Protein AF-A0A8T6JAP0-F1 (afdb_monomer)

Radius of gyration: 11.89 Å; Cα contacts (8 Å, |Δi|>4): 96; chains: 1; bounding box: 22×23×32 Å

Foldseek 3Di:
DDDAAEEEDEAQDPVSVVVQWDVPDVVTGGDDDDPDDDDFFGWHWYFYQHNVRDTDIDIDTDHD

Solvent-accessible surface area (backbone atoms only — not comparable to full-atom values): 4026 Å² total; per-residue (Å²): 133,82,78,59,53,79,46,75,48,79,23,78,42,70,66,54,42,59,73,28,52,36,82,89,40,87,99,48,44,71,67,75,94,72,89,72,89,80,54,64,68,43,53,30,37,37,42,39,27,45,59,86,70,54,77,44,82,42,80,48,58,37,85,112

pLDDT: mean 92.19, std 9.51, range [45.44, 97.38]

Mean predicted aligned error: 3.55 Å

Sequence (64 aa):
MSIPGFYSLVLEDADSLASAWLPFLEPGGLFVATRRDHFPGEQVVLLLQLPDGEKRSVAGSIAW

Structure (mmCIF, N/CA/C/O backbone):
data_AF-A0A8T6JAP0-F1
#
_entry.id   AF-A0A8T6JAP0-F1
#
loop_
_atom_site.group_PDB
_atom_site.id
_atom_site.type_symbol
_atom_site.label_atom_id
_atom_site.label_alt_id
_atom_site.label_comp_id
_atom_site.label_asym_id
_atom_site.label_entity_id
_atom_site.label_seq_id
_atom_site.pdbx_PDB_ins_code
_atom_site.Cartn_x
_atom_site.Cartn_y
_atom_site.Cartn_z
_atom_site.occupancy
_atom_site.B_iso_or_equiv
_atom_site.auth_seq_id
_atom_site.auth_comp_id
_atom_site.auth_asym_id
_atom_site.auth_atom_id
_atom_site.pdbx_PDB_model_num
ATOM 1 N N . MET A 1 1 ? 1.497 14.673 -20.803 1.00 45.44 1 MET A N 1
ATOM 2 C CA . MET A 1 1 ? 1.254 14.672 -19.345 1.00 45.44 1 MET A CA 1
ATOM 3 C C . MET A 1 1 ? 0.184 13.629 -19.092 1.00 45.44 1 MET A C 1
ATOM 5 O O . MET A 1 1 ? -0.968 13.879 -19.420 1.00 45.44 1 MET A O 1
ATOM 9 N N . SER A 1 2 ? 0.568 12.428 -18.662 1.00 54.72 2 SER A N 1
ATOM 10 C CA . SER A 1 2 ? -0.409 11.399 -18.291 1.00 54.72 2 SER A CA 1
ATOM 11 C C . SER A 1 2 ? -1.059 11.825 -16.980 1.00 54.72 2 SER A C 1
ATOM 13 O O . SER A 1 2 ? -0.359 12.246 -16.060 1.00 54.72 2 SER A O 1
ATOM 15 N N . ILE A 1 3 ? -2.388 11.811 -16.923 1.00 61.53 3 ILE A N 1
ATOM 16 C CA . ILE A 1 3 ? -3.128 12.133 -15.701 1.00 61.53 3 ILE A CA 1
ATOM 17 C C . ILE A 1 3 ? -2.803 11.027 -14.686 1.00 61.53 3 ILE A C 1
ATOM 19 O O . ILE A 1 3 ? -2.979 9.861 -15.043 1.00 61.53 3 ILE A O 1
ATOM 23 N N . PRO A 1 4 ? -2.329 11.348 -13.468 1.00 69.00 4 PRO A N 1
ATOM 24 C CA . PRO A 1 4 ? -2.056 10.335 -12.457 1.00 69.00 4 PRO A CA 1
ATOM 25 C C . PRO A 1 4 ? -3.304 9.495 -12.198 1.00 69.00 4 PRO A C 1
ATOM 27 O O . PRO A 1 4 ? -4.399 10.039 -12.020 1.00 69.00 4 PRO A O 1
ATOM 30 N N . GLY A 1 5 ? -3.149 8.172 -12.178 1.00 81.44 5 GLY A N 1
ATOM 31 C CA . GLY A 1 5 ? -4.235 7.278 -11.799 1.00 81.44 5 GLY A CA 1
ATOM 32 C C . GLY A 1 5 ? -4.680 7.568 -10.364 1.00 81.44 5 GLY A C 1
ATOM 33 O O . GLY A 1 5 ? -3.850 7.643 -9.459 1.00 81.44 5 GLY A O 1
ATOM 34 N N . PHE A 1 6 ? -5.986 7.739 -10.154 1.00 92.12 6 PHE A N 1
ATOM 35 C CA . PHE A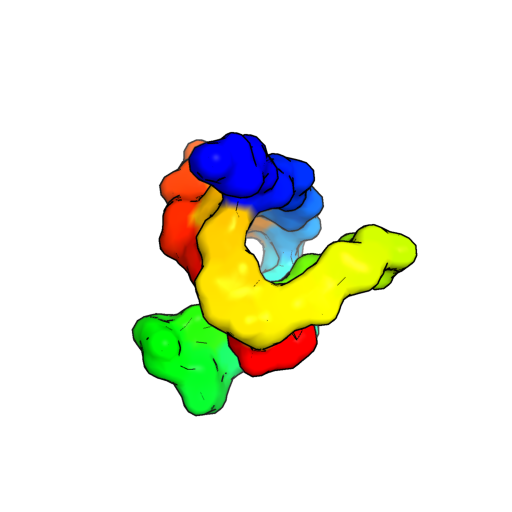 1 6 ? -6.569 7.886 -8.821 1.00 92.12 6 PHE A CA 1
ATOM 36 C C . PHE A 1 6 ? -7.088 6.538 -8.322 1.00 92.12 6 PHE A C 1
ATOM 38 O O . PHE A 1 6 ? -7.900 5.891 -8.995 1.00 92.12 6 PHE A O 1
ATOM 45 N N . TYR A 1 7 ? -6.641 6.156 -7.127 1.00 94.31 7 TYR A N 1
ATOM 46 C CA . TYR A 1 7 ? -7.049 4.947 -6.417 1.00 94.31 7 TYR A CA 1
ATOM 47 C C . TYR A 1 7 ? -7.649 5.296 -5.065 1.00 94.31 7 TYR A C 1
ATOM 49 O O . TYR A 1 7 ? -7.328 6.327 -4.477 1.00 94.31 7 TYR A O 1
ATOM 57 N N . SER A 1 8 ? -8.505 4.418 -4.552 1.00 94.69 8 SER A N 1
ATOM 58 C CA . SER A 1 8 ? -8.968 4.483 -3.173 1.00 94.69 8 SER A CA 1
ATOM 59 C C . SER A 1 8 ? -8.809 3.119 -2.525 1.00 94.69 8 SER A C 1
ATOM 61 O O . SER A 1 8 ? -9.135 2.102 -3.137 1.00 94.69 8 SER A O 1
ATOM 63 N N . LEU A 1 9 ? -8.292 3.117 -1.301 1.00 96.31 9 LEU A N 1
ATOM 64 C CA . LEU A 1 9 ? -8.145 1.934 -0.469 1.00 96.31 9 LEU A CA 1
ATOM 65 C C . LEU A 1 9 ? -8.690 2.260 0.919 1.00 96.31 9 LEU A C 1
ATOM 67 O O . LEU A 1 9 ? -8.301 3.260 1.523 1.00 96.31 9 LEU A O 1
ATOM 71 N N . VAL A 1 10 ? -9.586 1.412 1.411 1.00 97.06 10 VAL A N 1
ATOM 72 C CA . VAL A 1 10 ? -10.135 1.499 2.764 1.00 97.06 10 VAL A CA 1
ATOM 73 C C . VAL A 1 10 ? -9.653 0.278 3.529 1.00 97.06 10 VAL A C 1
ATOM 75 O O . VAL A 1 10 ? -9.832 -0.846 3.067 1.00 97.06 10 VAL A O 1
ATOM 78 N N . LEU A 1 11 ? -9.015 0.518 4.670 1.00 96.69 11 LEU A N 1
ATOM 79 C CA . LEU A 1 11 ? -8.526 -0.503 5.588 1.00 96.69 11 LEU A CA 1
ATOM 80 C C . LEU A 1 11 ? -9.279 -0.304 6.902 1.00 96.69 11 LEU A C 1
ATOM 82 O O . LEU A 1 11 ? -9.086 0.703 7.580 1.00 96.69 11 LEU A O 1
ATOM 86 N N . GLU A 1 12 ? -10.203 -1.214 7.201 1.00 95.12 12 GLU A N 1
ATOM 87 C CA . GLU A 1 12 ? -11.175 -1.062 8.292 1.00 95.12 12 GLU A CA 1
ATOM 88 C C . GLU A 1 12 ? -10.611 -1.505 9.650 1.00 95.12 12 GLU A C 1
ATOM 90 O O . GLU A 1 12 ? -11.077 -1.048 10.692 1.00 95.12 12 GLU A O 1
ATOM 95 N N . ASP A 1 13 ? -9.586 -2.360 9.648 1.00 96.62 13 ASP A N 1
ATOM 96 C CA . ASP A 1 13 ? -8.999 -2.961 10.845 1.00 96.62 13 ASP A CA 1
ATOM 97 C C . ASP A 1 13 ? -7.490 -3.252 10.694 1.00 96.62 13 ASP A C 1
ATOM 99 O O . ASP A 1 13 ? -6.857 -2.985 9.668 1.00 96.62 13 ASP A O 1
ATOM 103 N N . ALA A 1 14 ? -6.883 -3.773 11.763 1.00 95.75 14 ALA A N 1
ATOM 104 C CA . ALA A 1 14 ? -5.463 -4.113 11.779 1.00 95.75 14 ALA A CA 1
ATOM 105 C C . ALA A 1 14 ? -5.118 -5.272 10.828 1.00 95.75 14 ALA A C 1
ATOM 107 O O . ALA A 1 14 ? -4.029 -5.274 10.254 1.00 95.75 14 ALA A O 1
ATOM 108 N N . ASP A 1 15 ? -6.033 -6.224 10.633 1.00 97.38 15 ASP A N 1
ATOM 109 C CA . ASP A 1 15 ? -5.805 -7.405 9.798 1.00 97.38 15 ASP A CA 1
ATOM 110 C C . ASP A 1 15 ? -5.778 -7.036 8.308 1.00 97.38 15 ASP A C 1
ATOM 112 O O . ASP A 1 15 ? -4.864 -7.429 7.577 1.00 97.38 15 ASP A O 1
ATOM 116 N N . SER A 1 16 ? -6.720 -6.202 7.857 1.00 96.75 16 SER A N 1
ATOM 117 C CA . SER A 1 16 ? -6.735 -5.646 6.501 1.00 96.75 16 SER A CA 1
ATOM 118 C C . SER A 1 16 ? -5.485 -4.811 6.231 1.00 96.75 16 SER A C 1
ATOM 120 O O . SER A 1 16 ? -4.837 -5.014 5.200 1.00 96.75 16 SER A O 1
ATOM 122 N N . LEU A 1 17 ? -5.076 -3.951 7.173 1.00 95.75 17 LEU A N 1
ATOM 123 C CA . LEU A 1 17 ? -3.828 -3.194 7.064 1.00 95.75 17 LEU A CA 1
ATOM 124 C C . LEU A 1 17 ? -2.605 -4.109 6.956 1.00 95.75 17 LEU A C 1
ATOM 126 O O . LEU A 1 17 ? -1.786 -3.918 6.059 1.00 95.75 17 LEU A O 1
AT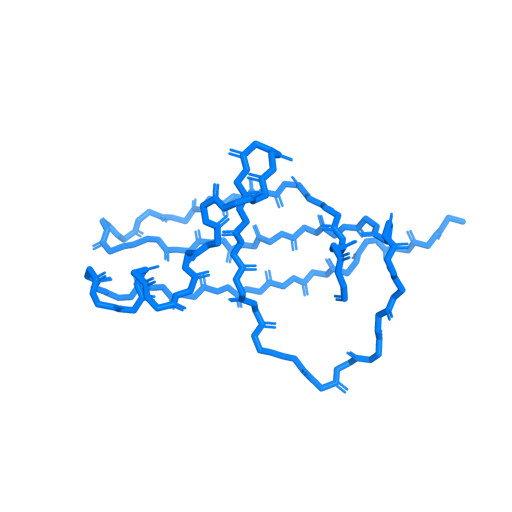OM 130 N N . ALA A 1 18 ? -2.494 -5.115 7.824 1.00 96.25 18 ALA A N 1
ATOM 131 C CA . ALA A 1 18 ? -1.382 -6.059 7.800 1.00 96.25 18 ALA A CA 1
ATOM 132 C C . ALA A 1 18 ? -1.320 -6.845 6.481 1.00 96.25 18 ALA A C 1
ATOM 134 O O . ALA A 1 18 ? -0.232 -7.056 5.951 1.00 96.25 18 ALA A O 1
ATOM 135 N N . SER A 1 19 ? -2.473 -7.231 5.924 1.00 96.81 19 SER A N 1
ATOM 136 C CA . SER A 1 19 ? -2.546 -7.962 4.651 1.00 96.81 19 SER A CA 1
ATOM 137 C C . SER A 1 19 ? -2.177 -7.112 3.429 1.00 96.81 19 SER A C 1
ATOM 139 O O . SER A 1 19 ? -1.671 -7.641 2.441 1.00 96.81 19 SER A O 1
ATOM 141 N N . ALA A 1 20 ? -2.419 -5.800 3.493 1.00 96.75 20 ALA A N 1
ATOM 142 C CA . ALA A 1 20 ? -2.105 -4.868 2.416 1.00 96.75 20 ALA A CA 1
ATOM 143 C C . ALA A 1 20 ? -0.681 -4.300 2.520 1.00 96.75 20 ALA A C 1
ATOM 145 O O . ALA A 1 20 ? -0.151 -3.807 1.527 1.00 96.75 20 ALA A O 1
ATOM 146 N N . TRP A 1 21 ? -0.063 -4.328 3.701 1.00 96.44 21 TRP A N 1
ATOM 147 C CA . TRP A 1 21 ? 1.234 -3.710 3.959 1.00 96.44 21 TRP A CA 1
ATOM 148 C C . TRP A 1 21 ? 2.402 -4.481 3.329 1.00 96.44 21 TRP A C 1
ATOM 150 O O . TRP A 1 21 ? 2.559 -5.686 3.517 1.00 96.44 21 TRP A O 1
ATOM 160 N N . LEU A 1 22 ? 3.270 -3.760 2.617 1.00 96.81 22 LEU A N 1
ATOM 161 C CA . LEU A 1 22 ? 4.469 -4.284 1.963 1.00 96.81 22 LEU A CA 1
ATOM 162 C C . LEU A 1 22 ? 5.721 -3.623 2.575 1.00 96.81 22 LEU A C 1
ATOM 164 O O . LEU A 1 22 ? 6.222 -2.636 2.032 1.00 96.81 22 LEU A O 1
ATOM 168 N N . PRO A 1 23 ? 6.248 -4.146 3.702 1.00 96.00 23 PRO A N 1
ATOM 169 C CA . PRO A 1 23 ? 7.337 -3.512 4.459 1.00 96.00 23 PRO A CA 1
ATOM 170 C C . PRO A 1 23 ? 8.694 -3.514 3.747 1.00 96.00 23 PRO A C 1
ATOM 172 O O . PRO A 1 23 ? 9.595 -2.791 4.151 1.00 96.00 23 PRO A O 1
A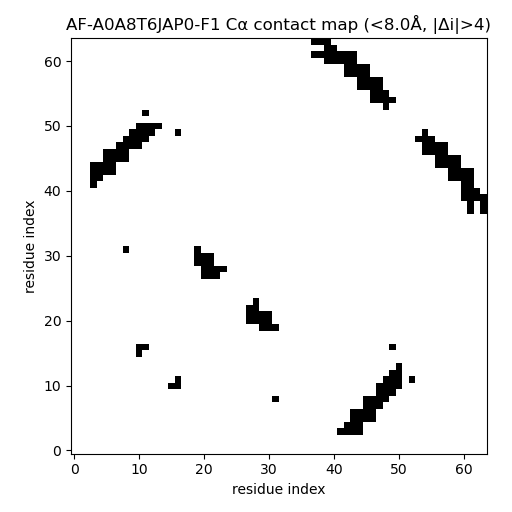TOM 175 N N . PHE A 1 24 ? 8.871 -4.369 2.741 1.00 95.19 24 PHE A N 1
ATOM 176 C CA . PHE A 1 24 ? 10.142 -4.547 2.035 1.00 95.19 24 PHE A CA 1
ATOM 177 C C . PHE A 1 24 ? 10.375 -3.504 0.931 1.00 95.19 24 PHE A C 1
ATOM 179 O O . PHE A 1 24 ? 11.444 -3.489 0.326 1.00 95.19 24 PHE A O 1
ATOM 186 N N . LEU A 1 25 ? 9.378 -2.665 0.637 1.00 94.88 25 LEU A N 1
ATOM 187 C CA . LEU A 1 25 ? 9.524 -1.516 -0.251 1.00 94.88 25 LEU A CA 1
ATOM 188 C C . LEU A 1 25 ? 10.003 -0.307 0.560 1.00 94.88 25 LEU A C 1
ATOM 190 O O . LEU A 1 25 ? 9.607 -0.141 1.708 1.00 94.88 25 LEU A O 1
ATOM 194 N N . GLU A 1 26 ? 10.812 0.565 -0.039 1.00 92.25 26 GLU A N 1
ATOM 195 C CA . GLU A 1 26 ? 11.238 1.834 0.566 1.00 92.25 26 GLU A CA 1
ATOM 196 C C . GLU A 1 26 ? 10.485 2.997 -0.103 1.00 92.25 26 GLU A C 1
ATOM 198 O O . GLU A 1 26 ? 10.482 3.075 -1.334 1.00 92.25 26 GLU A O 1
ATOM 203 N N .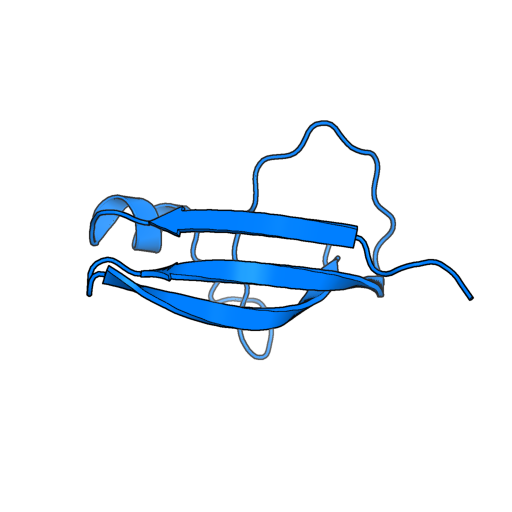 PRO A 1 27 ? 9.830 3.9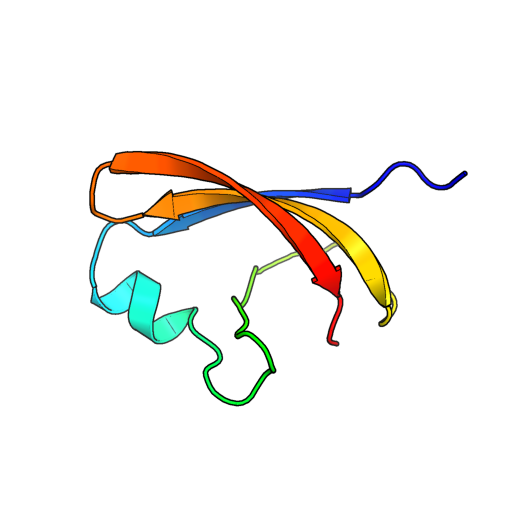08 0.648 1.00 88.38 27 PRO A N 1
ATOM 204 C CA . PRO A 1 27 ? 9.737 4.017 2.115 1.00 88.38 27 PRO A CA 1
ATOM 205 C C . PRO A 1 27 ? 8.675 3.100 2.764 1.00 88.38 27 PRO A C 1
ATOM 207 O O . PRO A 1 27 ? 8.410 3.201 3.961 1.00 88.38 27 PRO A O 1
ATOM 210 N N . GLY A 1 28 ? 8.024 2.259 1.968 1.00 92.62 28 GLY A N 1
ATOM 211 C CA . GLY A 1 28 ? 6.930 1.370 2.343 1.00 92.62 28 GLY A CA 1
ATOM 212 C C . GLY A 1 28 ? 6.009 1.172 1.146 1.00 92.62 28 GLY A C 1
ATOM 213 O O . GLY A 1 28 ? 6.095 1.913 0.164 1.00 92.62 28 GLY A O 1
ATOM 214 N N . GLY A 1 29 ? 5.110 0.196 1.208 1.00 96.00 29 GLY A N 1
ATOM 215 C CA . GLY A 1 29 ? 4.150 -0.020 0.132 1.00 96.00 29 GLY A CA 1
ATOM 216 C C . GLY A 1 29 ? 2.819 -0.562 0.613 1.00 96.00 29 GLY A C 1
ATOM 217 O O . GLY A 1 29 ? 2.710 -1.143 1.690 1.00 96.00 29 GLY A O 1
ATOM 218 N N . LEU A 1 30 ? 1.802 -0.369 -0.218 1.00 96.75 30 LEU A N 1
ATOM 219 C CA . LEU A 1 30 ? 0.475 -0.932 -0.024 1.00 96.75 30 LEU A CA 1
ATOM 220 C C . LEU A 1 30 ? 0.076 -1.688 -1.280 1.00 96.75 30 LEU A C 1
ATOM 222 O O . LEU A 1 30 ? 0.229 -1.188 -2.395 1.00 96.75 30 LEU A O 1
ATOM 226 N N . PHE A 1 31 ? -0.463 -2.882 -1.093 1.00 96.44 31 PHE A N 1
ATOM 227 C CA . PHE A 1 31 ? -1.118 -3.611 -2.156 1.00 96.44 31 PHE A CA 1
ATOM 228 C C . PHE A 1 31 ? -2.514 -3.029 -2.405 1.00 96.44 31 PHE A C 1
ATOM 230 O O . PHE A 1 31 ? -3.329 -2.915 -1.489 1.00 96.44 31 PHE A O 1
ATOM 237 N N . VAL A 1 32 ? -2.797 -2.677 -3.660 1.00 95.50 32 VAL A N 1
ATOM 238 C CA . VAL A 1 32 ? -4.104 -2.181 -4.104 1.00 95.50 32 VAL A CA 1
ATOM 239 C C . VAL A 1 32 ? -4.599 -3.093 -5.218 1.00 95.50 32 VAL A C 1
ATOM 241 O O . VAL A 1 32 ? -4.067 -3.079 -6.327 1.00 95.50 32 VAL A O 1
ATOM 244 N N . ALA A 1 33 ? -5.628 -3.891 -4.936 1.00 93.12 33 ALA A N 1
ATOM 245 C CA . ALA A 1 33 ? -6.214 -4.771 -5.937 1.00 93.12 33 ALA A CA 1
ATOM 246 C C . ALA A 1 33 ? -6.867 -3.946 -7.058 1.00 93.12 33 ALA A C 1
ATOM 248 O O . ALA A 1 33 ? -7.761 -3.132 -6.821 1.00 93.12 33 ALA A O 1
ATOM 249 N N . THR A 1 34 ? -6.441 -4.174 -8.297 1.00 91.69 34 THR A N 1
ATOM 250 C CA . THR A 1 34 ? -6.950 -3.471 -9.477 1.00 91.69 34 THR A CA 1
ATOM 251 C C . THR A 1 34 ? -7.020 -4.413 -10.674 1.00 91.69 34 THR A C 1
ATOM 253 O O . THR A 1 34 ? -6.318 -5.418 -10.737 1.00 91.69 34 THR A O 1
ATOM 256 N N . ARG A 1 35 ? -7.907 -4.099 -11.623 1.00 91.69 35 ARG A N 1
ATOM 257 C CA . ARG A 1 35 ? -7.994 -4.762 -12.939 1.00 91.69 35 ARG A CA 1
ATOM 258 C C . ARG A 1 35 ? -7.408 -3.911 -14.064 1.00 91.69 35 ARG A C 1
ATOM 260 O O . ARG A 1 35 ? -7.513 -4.286 -15.224 1.00 91.69 35 ARG A O 1
ATOM 267 N N . ARG A 1 36 ? -6.912 -2.719 -13.732 1.00 89.88 36 ARG A N 1
ATOM 268 C CA . ARG A 1 36 ? -6.272 -1.822 -14.691 1.00 89.88 36 ARG A CA 1
ATOM 269 C C . ARG A 1 36 ? -4.835 -2.272 -14.888 1.00 89.88 36 ARG A C 1
ATOM 271 O O . ARG A 1 36 ? -4.173 -2.612 -13.910 1.00 89.88 36 ARG A O 1
ATOM 278 N N . ASP A 1 37 ? -4.386 -2.236 -16.132 1.00 90.56 37 ASP A N 1
ATOM 279 C CA . ASP A 1 37 ? -2.982 -2.448 -16.448 1.00 90.56 37 ASP A CA 1
ATOM 280 C C . ASP A 1 37 ? -2.164 -1.251 -15.967 1.00 90.56 37 ASP A C 1
ATOM 282 O O . ASP A 1 37 ? -2.581 -0.098 -16.122 1.00 90.56 37 ASP A O 1
ATOM 286 N N . HIS A 1 38 ? -1.001 -1.543 -15.393 1.00 91.25 38 HIS A N 1
ATOM 287 C CA . HIS A 1 38 ? -0.061 -0.551 -14.898 1.00 91.25 38 HIS A CA 1
ATOM 288 C C . HIS A 1 38 ? 1.349 -0.851 -15.362 1.00 91.25 38 HIS A C 1
ATOM 290 O O . HIS A 1 38 ? 1.704 -1.992 -15.655 1.00 91.25 38 HIS A O 1
ATOM 296 N N . PHE A 1 39 ? 2.155 0.204 -15.399 1.00 92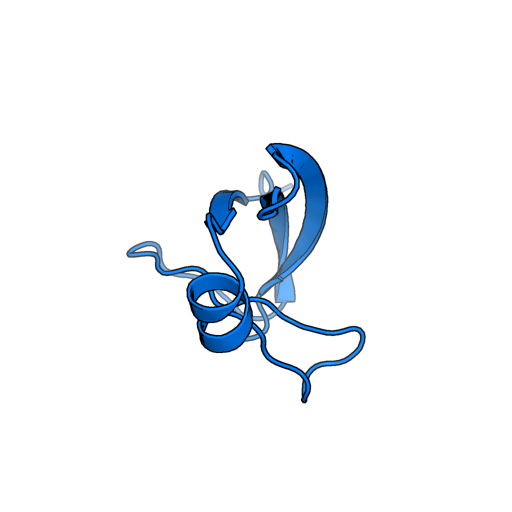.25 39 PHE A N 1
ATOM 297 C CA . PHE A 1 39 ? 3.574 0.099 -15.683 1.00 92.25 39 PHE A CA 1
ATOM 298 C C . PHE A 1 39 ? 4.371 0.523 -14.446 1.00 92.25 39 PHE A C 1
ATOM 300 O O . PHE A 1 39 ? 4.047 1.552 -13.844 1.00 92.25 39 PHE A O 1
ATOM 307 N N . PRO A 1 40 ? 5.433 -0.212 -14.073 1.00 94.81 40 PRO A N 1
ATOM 308 C CA . PRO A 1 40 ? 6.325 0.214 -13.004 1.00 94.81 40 PRO A CA 1
ATOM 309 C C . PRO A 1 40 ? 6.842 1.644 -13.221 1.00 94.81 40 PRO A C 1
ATOM 311 O O . PRO A 1 40 ? 7.206 2.031 -14.333 1.00 94.81 40 PRO A O 1
ATOM 314 N N . GLY A 1 41 ? 6.864 2.437 -12.150 1.00 93.31 41 GLY A N 1
ATOM 315 C CA . GLY A 1 41 ? 7.244 3.851 -12.157 1.00 93.31 41 GLY A CA 1
ATOM 316 C C . GLY A 1 41 ? 6.1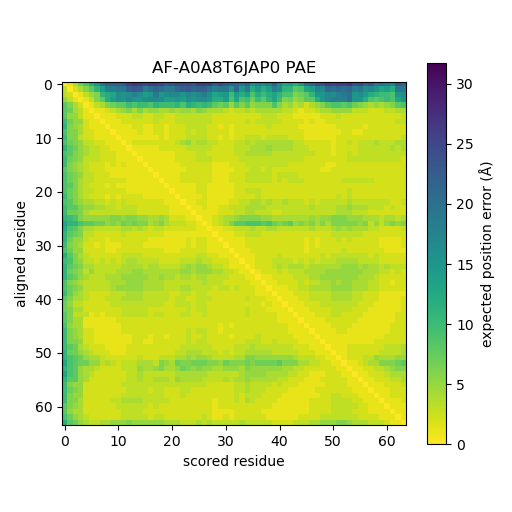22 4.827 -12.536 1.00 93.31 41 GLY A C 1
ATOM 317 O O . GLY A 1 41 ? 6.321 6.039 -12.425 1.00 93.31 41 GLY A O 1
ATOM 318 N N . GLU A 1 42 ? 4.943 4.344 -12.947 1.00 94.25 42 GLU A N 1
ATOM 319 C CA . GLU A 1 42 ? 3.775 5.198 -13.176 1.00 94.25 42 GLU A CA 1
ATOM 320 C C . GLU A 1 42 ? 3.377 5.921 -11.881 1.00 94.25 42 GLU A C 1
ATOM 322 O O . GLU A 1 42 ? 3.266 5.306 -10.821 1.00 94.25 42 GLU A O 1
ATOM 327 N N . GLN A 1 43 ? 3.170 7.237 -11.967 1.00 94.69 43 GLN A N 1
ATOM 328 C CA . GLN A 1 43 ? 2.796 8.072 -10.827 1.00 94.69 43 GLN A CA 1
ATOM 329 C C . GLN A 1 43 ? 1.288 8.020 -10.584 1.00 94.69 43 GLN A C 1
ATOM 331 O O . GLN A 1 43 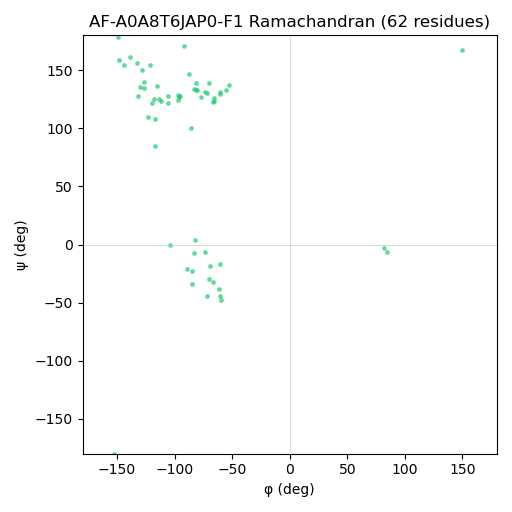? 0.489 8.194 -11.508 1.00 94.69 43 GLN A O 1
ATOM 336 N N . VAL A 1 44 ? 0.901 7.842 -9.325 1.00 94.56 44 VAL A N 1
ATOM 337 C CA . VAL A 1 44 ? -0.493 7.683 -8.904 1.00 94.56 44 VAL A CA 1
ATOM 338 C C . VAL A 1 44 ? -0.778 8.454 -7.620 1.00 94.56 44 VAL A C 1
ATOM 340 O O . VAL A 1 44 ? 0.122 8.812 -6.857 1.00 94.56 44 VAL A O 1
ATOM 343 N N . VAL A 1 45 ? -2.062 8.693 -7.370 1.00 95.81 45 VAL A N 1
ATOM 344 C CA . VAL A 1 45 ? -2.553 9.233 -6.102 1.00 95.81 45 VAL A CA 1
ATOM 345 C C . VAL A 1 45 ? -3.488 8.211 -5.466 1.00 95.81 45 VAL A C 1
ATOM 347 O O . VAL A 1 45 ? -4.470 7.787 -6.078 1.00 95.81 45 VAL A O 1
ATOM 350 N N . LEU A 1 46 ? -3.193 7.834 -4.225 1.00 95.38 46 LEU A N 1
ATOM 351 C CA . LEU A 1 46 ? -4.001 6.934 -3.414 1.00 95.38 46 LEU A CA 1
ATOM 352 C C . LEU A 1 46 ? -4.746 7.724 -2.337 1.00 95.38 46 LEU A C 1
ATOM 354 O O . LEU A 1 46 ? -4.134 8.364 -1.485 1.00 95.38 46 LEU A O 1
ATOM 358 N N . LEU A 1 47 ? -6.072 7.634 -2.340 1.00 96.25 47 LEU A N 1
ATOM 359 C CA . LEU A 1 47 ? -6.915 8.030 -1.218 1.00 96.25 47 LEU A CA 1
ATOM 360 C C . LEU A 1 47 ? -7.027 6.851 -0.248 1.00 96.25 47 LEU A C 1
ATOM 362 O O . LEU A 1 47 ? -7.792 5.913 -0.479 1.00 96.25 47 LEU A O 1
ATOM 366 N N . LEU A 1 48 ? -6.239 6.906 0.817 1.00 96.56 48 LEU A N 1
ATOM 367 C CA . LEU A 1 48 ? -6.137 5.885 1.848 1.00 96.56 48 LEU A CA 1
ATOM 368 C C . LEU A 1 48 ? -7.018 6.249 3.043 1.00 96.56 48 LEU A C 1
ATOM 370 O O . LEU A 1 48 ? -6.890 7.344 3.582 1.00 96.56 48 LEU A O 1
ATOM 374 N N . GLN A 1 49 ? -7.862 5.328 3.494 1.00 97.38 49 GLN A N 1
ATOM 375 C CA . GLN A 1 49 ? -8.523 5.412 4.795 1.00 97.38 49 GLN A CA 1
ATOM 376 C C . GLN A 1 49 ? -7.966 4.318 5.705 1.00 97.38 49 GLN A C 1
ATOM 378 O O . GLN A 1 49 ? -7.997 3.148 5.327 1.00 97.38 49 GLN A O 1
ATOM 383 N N . LEU A 1 50 ? -7.441 4.706 6.868 1.00 95.62 50 LEU A N 1
ATOM 384 C CA . LEU A 1 50 ? -6.937 3.769 7.875 1.00 95.62 50 LEU A CA 1
ATOM 385 C C . LEU A 1 50 ? -8.026 3.398 8.900 1.00 95.62 50 LEU A C 1
ATOM 387 O O . LEU A 1 50 ? -9.079 4.044 8.929 1.00 95.62 50 LEU A O 1
ATOM 391 N N . PRO A 1 51 ? -7.768 2.402 9.774 1.00 95.69 51 PRO A N 1
ATOM 392 C CA . PRO A 1 51 ? -8.729 1.969 10.795 1.00 95.69 51 PRO A CA 1
ATOM 393 C C . 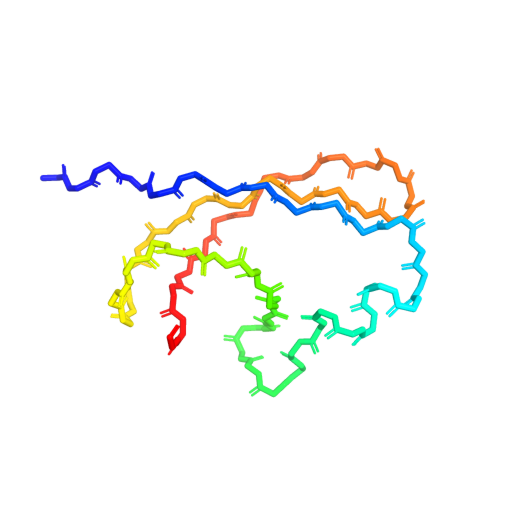PRO A 1 51 ? -9.135 3.061 11.797 1.00 95.69 51 PRO A C 1
ATOM 395 O O . PRO A 1 51 ? -10.145 2.939 12.482 1.00 95.69 51 PRO A O 1
ATOM 398 N N . ASP A 1 52 ? -8.365 4.150 11.879 1.00 94.75 52 ASP A N 1
ATOM 399 C CA . ASP A 1 52 ? -8.699 5.347 12.662 1.00 94.75 52 ASP A CA 1
ATOM 400 C C . ASP A 1 52 ? -9.817 6.205 12.032 1.00 94.75 52 ASP A C 1
ATOM 402 O O . ASP A 1 52 ? -10.285 7.165 12.646 1.00 94.75 52 ASP A O 1
ATOM 406 N N . GLY A 1 53 ? -10.266 5.860 10.821 1.00 92.19 53 GLY A N 1
ATOM 407 C CA . GLY A 1 53 ? -11.307 6.563 10.074 1.00 92.19 53 GLY A CA 1
ATOM 408 C C . GLY A 1 53 ? -10.813 7.796 9.315 1.00 92.19 53 GLY A C 1
ATOM 409 O O . GLY A 1 53 ? -11.595 8.420 8.591 1.00 92.19 53 GLY A O 1
ATOM 410 N N . GLU A 1 54 ? -9.534 8.153 9.431 1.00 93.56 54 GLU A N 1
ATOM 411 C CA . GLU A 1 54 ? -8.974 9.322 8.767 1.00 93.56 54 GLU A CA 1
ATOM 412 C C . GLU A 1 54 ? -8.642 9.010 7.302 1.00 93.56 54 GLU A C 1
ATOM 414 O O . GLU A 1 54 ? -8.009 8.002 6.977 1.00 93.56 54 GLU A O 1
ATOM 419 N N . LYS A 1 55 ? -9.054 9.909 6.400 1.00 95.06 55 LYS A N 1
ATOM 420 C CA . LYS A 1 55 ? -8.738 9.832 4.970 1.00 95.06 55 LYS A CA 1
ATOM 421 C C . LYS A 1 55 ? -7.511 10.670 4.654 1.00 95.06 55 LYS A C 1
ATOM 423 O O . LYS A 1 55 ? -7.474 11.862 4.946 1.00 95.06 55 LYS A O 1
ATOM 428 N N . ARG A 1 56 ? -6.541 10.059 3.983 1.00 95.06 56 ARG A N 1
ATOM 429 C CA . ARG A 1 56 ? -5.259 10.658 3.615 1.00 95.06 56 ARG A CA 1
ATOM 430 C C . ARG A 1 56 ? -5.029 10.501 2.118 1.00 95.06 56 ARG A C 1
ATOM 432 O O . ARG A 1 56 ? -5.332 9.460 1.545 1.00 95.06 56 ARG A O 1
ATOM 439 N N . SER A 1 57 ? -4.487 11.535 1.483 1.00 95.62 57 SER A N 1
ATOM 440 C CA . SER A 1 57 ? -4.036 11.463 0.092 1.00 95.62 57 SER A CA 1
ATOM 441 C C . SER A 1 57 ? -2.538 11.197 0.070 1.00 95.62 57 SER A C 1
ATOM 443 O O . SER A 1 57 ? -1.768 11.966 0.643 1.00 95.62 57 SER A O 1
ATOM 445 N N . VAL A 1 58 ? -2.128 10.132 -0.609 1.00 94.75 58 VAL A N 1
ATOM 446 C CA . VAL A 1 58 ? -0.733 9.704 -0.719 1.00 94.75 58 VAL A CA 1
ATOM 447 C C . VAL A 1 58 ? -0.336 9.727 -2.189 1.00 94.75 58 VAL A C 1
ATOM 449 O O . VAL A 1 58 ? -0.961 9.066 -3.014 1.00 94.75 58 VAL A O 1
ATOM 452 N N . ALA A 1 59 ? 0.693 10.502 -2.526 1.00 94.88 59 ALA A N 1
ATOM 453 C CA . ALA A 1 59 ? 1.339 10.401 -3.828 1.00 94.88 59 ALA A CA 1
ATOM 454 C C . ALA A 1 59 ? 2.324 9.228 -3.798 1.00 94.88 59 ALA A C 1
ATOM 456 O O . ALA A 1 59 ? 3.098 9.096 -2.849 1.00 94.88 59 ALA A O 1
ATOM 457 N N . GLY A 1 60 ? 2.289 8.384 -4.822 1.00 94.12 60 GLY A N 1
ATOM 458 C CA . GLY A 1 60 ? 3.153 7.215 -4.918 1.00 94.12 60 GLY A CA 1
ATOM 459 C C . GLY A 1 60 ? 3.405 6.816 -6.363 1.00 94.12 60 GLY A C 1
ATOM 460 O O . GLY A 1 60 ? 2.888 7.431 -7.294 1.00 94.12 60 GLY A O 1
ATOM 461 N N . SER A 1 61 ? 4.186 5.755 -6.536 1.00 94.94 61 SER A N 1
ATOM 462 C CA . SER A 1 61 ? 4.456 5.172 -7.848 1.00 94.94 61 SER A CA 1
ATOM 463 C C . SER A 1 61 ? 4.187 3.675 -7.839 1.00 94.94 61 SER A C 1
ATOM 465 O O . SER A 1 61 ? 4.321 3.030 -6.798 1.00 94.94 61 SER A O 1
ATOM 467 N N . ILE A 1 62 ? 3.799 3.129 -8.988 1.00 95.31 62 ILE A N 1
ATOM 468 C CA . ILE A 1 62 ? 3.601 1.690 -9.157 1.00 95.31 62 ILE A CA 1
ATOM 469 C C . ILE A 1 62 ? 4.952 0.980 -9.038 1.00 95.31 62 ILE A C 1
ATOM 471 O O . ILE A 1 62 ? 5.879 1.274 -9.792 1.00 95.31 62 ILE A O 1
ATOM 475 N N . ALA A 1 63 ? 5.064 0.045 -8.096 1.00 95.44 63 ALA A N 1
ATOM 476 C CA . ALA A 1 63 ? 6.275 -0.750 -7.904 1.00 95.44 63 ALA A CA 1
ATOM 477 C C . ALA A 1 63 ? 6.327 -1.981 -8.827 1.00 95.44 63 ALA A C 1
ATOM 479 O O . ALA A 1 63 ? 7.416 -2.365 -9.256 1.00 95.44 63 ALA A O 1
ATOM 480 N N . TRP A 1 64 ? 5.169 -2.585 -9.120 1.00 91.75 64 TRP A N 1
ATOM 481 C CA . TRP A 1 64 ? 5.003 -3.766 -9.969 1.00 91.75 64 TRP A CA 1
ATOM 482 C C . TRP A 1 64 ? 3.615 -3.810 -10.606 1.00 91.75 64 TRP A C 1
ATOM 484 O O . TRP A 1 64 ? 2.679 -3.230 -10.006 1.00 91.75 64 TRP A O 1
#

Secondary structure (DSSP, 8-state):
-PPPEEEEEE--SHHHHHHHEETTSSS-EE----SS---TT-EEEEEEE-TT--EEEEEEE---

Nearest PDB structures (foldseek):
  4fou-assembly2_D  TM=9.329E-01  e=1.050E-05  Xanthomonas citri pv. citri str. 306
  4f48-assembly1_B  TM=9.686E-01  e=4.774E-05  Xanthomonas campestris pv. campestris
  4fou-assembly1_C  TM=9.522E-01  e=7.086E-05  Xanthomonas citri pv. citri str. 306
  3cnr-assembly1_A  TM=9.373E-01  e=1.781E-04  Xanthomonas citri
  3dsg-assembly3_C  TM=9.435E-01  e=1.902E-04  Xanthomonas campestris pv. campestris